Protein AF-A0AAW1HX03-F1 (afdb_monomer_lite)

Sequence (172 aa):
MQIDIELKKLAGKESDVVVKVPLAKSLASIVVEECKVQDKPQITRVDMKRMIEMRVKKRVKQHYVDGKFHDLFRKLVADPRTLMDAYNSLRVCSNVDVLLSENTEICFDSFSQEIVNGKFDIKANTFTVSTKGHDEKQLLVLPSFKLKIVQEAIRIVLEVVFRPLTRLKCRN

Secondary structure (DSSP, 8-state):
--------S-------------HHHHHHHHHHTT--S-------HHHHHHHHHHHHHHHHHHTEETTEE--IIIIIIT-HHHHHHHHHHHHHH-SS-HHHH------HHHHHHHHHTT---TTTTEEEEE---SSS-PEEEEE-HHHHHHHHHHHHHHHHHH---S------

Organism: Saponaria officinalis (NCBI:txid3572)

Foldseek 3Di:
DDDDDPDPPPPPPPPPPPVPQPVVNVVVVVVVVPPPDDPDPDQALVNLLVVLLVVLLVQQVVQCDPNDGPPCVLRQLLPLVLLVSLVVNCCSPDPDNVCVVDVDDDPSVVLSVCRNVVVDDQVVQWDWDWDDDPDDTDIDIGGHPSVSSSVSSCVSNVCCVVVVPPPDPPPD

Radius of gyration: 29.8 Å; chains: 1; bounding box: 48×78×93 Å

Structure (mmCIF, N/CA/C/O backbone):
data_AF-A0AAW1HX03-F1
#
_entry.id   AF-A0AAW1HX03-F1
#
loop_
_atom_site.group_PDB
_atom_site.id
_atom_site.type_symbol
_atom_site.label_atom_id
_atom_site.label_alt_id
_atom_site.label_comp_id
_atom_site.label_asym_id
_atom_site.label_entity_id
_atom_site.label_seq_id
_atom_site.pdbx_PDB_ins_code
_atom_site.Cartn_x
_atom_site.Cartn_y
_atom_site.Cartn_z
_atom_site.occupancy
_atom_site.B_iso_or_equiv
_atom_site.auth_seq_id
_atom_site.auth_comp_id
_atom_site.auth_asym_id
_atom_site.auth_atom_id
_atom_site.pdbx_PDB_model_num
ATOM 1 N N . MET A 1 1 ? 18.735 62.260 -69.730 1.00 40.69 1 MET A N 1
ATOM 2 C CA . MET A 1 1 ? 19.315 60.983 -69.275 1.00 40.69 1 MET A CA 1
ATOM 3 C C . MET A 1 1 ? 19.462 61.087 -67.772 1.00 40.69 1 MET A C 1
ATOM 5 O O . MET A 1 1 ? 20.193 61.951 -67.317 1.00 40.69 1 MET A O 1
ATOM 9 N N . GLN A 1 2 ? 18.500 60.527 -67.039 1.00 38.53 2 GLN A N 1
ATOM 10 C CA . GLN A 1 2 ? 18.633 59.192 -66.426 1.00 38.53 2 GLN A CA 1
ATOM 11 C C . GLN A 1 2 ? 19.683 59.263 -65.311 1.00 38.53 2 GLN A C 1
ATOM 13 O O . GLN A 1 2 ? 20.859 59.430 -65.595 1.00 38.53 2 GLN A O 1
ATOM 18 N N . ILE A 1 3 ? 19.245 59.479 -64.067 1.00 47.38 3 ILE A N 1
ATOM 19 C CA . ILE A 1 3 ? 18.920 58.406 -63.105 1.00 47.38 3 ILE A CA 1
ATOM 20 C C . ILE A 1 3 ? 20.149 57.532 -62.909 1.00 47.38 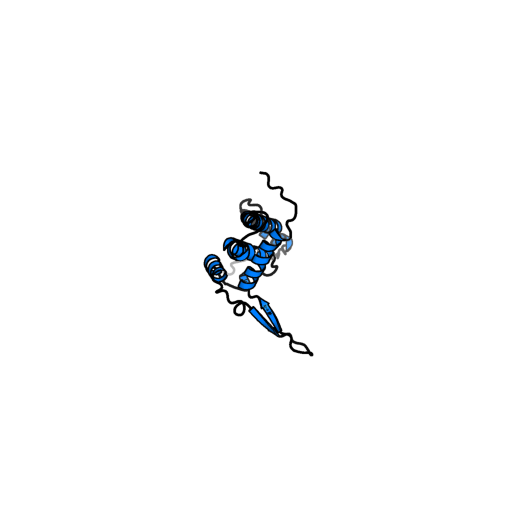3 ILE A C 1
ATOM 22 O O . ILE A 1 3 ? 20.388 56.651 -63.715 1.00 47.38 3 ILE A O 1
ATOM 26 N N . ASP A 1 4 ? 20.884 57.863 -61.854 1.00 45.25 4 ASP A N 1
ATOM 27 C CA . ASP A 1 4 ? 21.880 57.078 -61.126 1.00 45.25 4 ASP A CA 1
ATOM 28 C C . ASP A 1 4 ? 22.342 58.062 -60.031 1.00 45.25 4 ASP A C 1
ATOM 30 O O . ASP A 1 4 ? 22.959 59.079 -60.315 1.00 45.25 4 ASP A O 1
ATOM 34 N 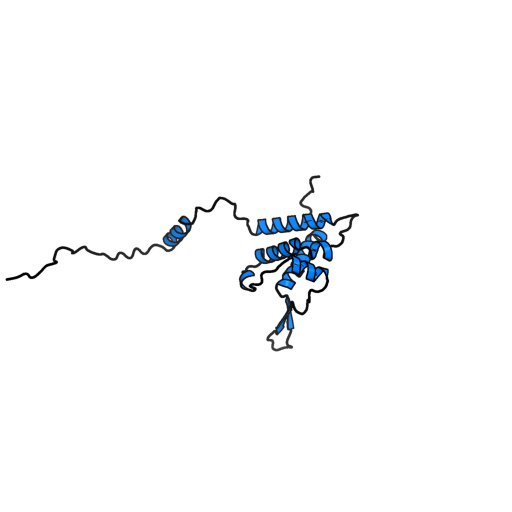N . ILE A 1 5 ? 21.964 57.988 -58.763 1.00 45.38 5 ILE A N 1
ATOM 35 C CA . ILE A 1 5 ? 21.920 56.837 -57.881 1.00 45.38 5 ILE A CA 1
ATOM 36 C C . ILE A 1 5 ? 20.976 57.217 -56.740 1.00 45.38 5 ILE A C 1
ATOM 38 O O . ILE A 1 5 ? 21.210 58.145 -55.959 1.00 45.38 5 ILE A O 1
ATOM 42 N N . GLU A 1 6 ? 19.875 56.489 -56.696 1.00 47.44 6 GLU A N 1
ATOM 43 C CA . GLU A 1 6 ? 19.062 56.283 -55.515 1.00 47.44 6 GLU A CA 1
ATOM 44 C C . GLU A 1 6 ? 19.948 55.749 -54.365 1.00 47.44 6 GLU A C 1
ATOM 46 O O . GLU A 1 6 ? 20.901 55.011 -54.597 1.00 47.44 6 GLU A O 1
ATOM 51 N N . LEU A 1 7 ? 19.595 56.085 -53.118 1.00 43.16 7 LEU A N 1
ATOM 52 C CA . LEU A 1 7 ? 20.078 55.451 -51.873 1.00 43.16 7 LEU A CA 1
ATOM 53 C C . LEU A 1 7 ? 21.404 55.949 -51.254 1.00 43.16 7 LEU A C 1
ATOM 55 O O . LEU A 1 7 ? 22.278 55.170 -50.885 1.00 43.16 7 LEU A O 1
ATOM 59 N N . LYS A 1 8 ? 21.503 57.255 -50.962 1.00 46.22 8 LYS A N 1
ATOM 60 C CA . LYS A 1 8 ? 22.470 57.795 -49.972 1.00 46.22 8 LYS A CA 1
ATOM 61 C C . LYS A 1 8 ? 21.833 58.544 -48.793 1.00 46.22 8 LYS A C 1
ATOM 63 O O . LYS A 1 8 ? 22.363 59.548 -48.326 1.00 46.22 8 LYS A O 1
ATOM 68 N N . LYS A 1 9 ? 20.707 58.052 -48.262 1.00 43.62 9 LYS A N 1
ATOM 69 C CA . LYS A 1 9 ? 20.100 58.612 -47.036 1.00 43.62 9 LYS A CA 1
ATOM 70 C C . LYS A 1 9 ? 19.475 57.582 -46.085 1.00 43.62 9 LYS A C 1
ATOM 72 O O . LYS A 1 9 ? 18.445 57.849 -45.493 1.00 43.62 9 LYS A O 1
ATOM 77 N N . LEU A 1 10 ? 20.124 56.439 -45.875 1.00 45.69 10 LEU A N 1
ATOM 78 C CA . LEU A 1 10 ? 19.871 55.577 -44.709 1.00 45.69 10 LEU A CA 1
ATOM 79 C C . LEU A 1 10 ? 21.193 54.964 -44.223 1.00 45.69 10 LEU A C 1
ATOM 81 O O . LEU A 1 10 ? 21.383 53.758 -44.228 1.00 45.69 10 LEU A O 1
ATOM 85 N N . ALA A 1 11 ? 22.135 55.810 -43.804 1.00 39.00 11 ALA A N 1
ATOM 86 C CA . ALA A 1 11 ? 23.240 55.370 -42.953 1.00 39.00 11 ALA A CA 1
ATOM 87 C C . ALA A 1 11 ? 22.787 55.475 -41.487 1.00 39.00 11 ALA A C 1
ATOM 89 O O . ALA A 1 11 ? 23.263 56.314 -40.723 1.00 39.00 11 ALA A O 1
ATOM 90 N N . GLY A 1 12 ? 21.792 54.659 -41.130 1.00 37.38 12 GLY A N 1
ATOM 91 C CA . GLY A 1 12 ? 21.491 54.335 -39.742 1.00 37.38 12 GLY A CA 1
ATOM 92 C C . GLY A 1 12 ? 22.591 53.408 -39.247 1.00 37.38 12 GLY A C 1
ATOM 93 O O . GLY A 1 12 ? 22.775 52.314 -39.766 1.00 37.38 12 GLY A O 1
ATOM 94 N N . LYS A 1 13 ? 23.388 53.902 -38.307 1.00 38.47 13 LYS A N 1
ATOM 95 C CA . LYS A 1 13 ? 24.533 53.213 -37.719 1.00 38.47 13 LYS A CA 1
ATOM 96 C C . LYS A 1 13 ? 24.010 52.086 -36.821 1.00 38.47 13 LYS A C 1
ATOM 98 O O . LYS A 1 13 ? 23.763 52.308 -35.641 1.00 38.47 13 LYS A O 1
ATOM 103 N N . GLU A 1 14 ? 23.794 50.906 -37.392 1.00 40.00 14 GLU A N 1
ATOM 104 C CA . GLU A 1 14 ? 23.483 49.682 -36.649 1.00 40.00 14 GLU A CA 1
ATOM 105 C C . GLU A 1 14 ? 24.753 49.229 -35.916 1.00 40.00 14 GLU A C 1
ATOM 107 O O . GLU A 1 14 ? 25.607 48.515 -36.437 1.00 40.00 14 GLU A O 1
ATOM 112 N N . SER A 1 15 ? 24.939 49.741 -34.701 1.00 41.94 15 SER A N 1
ATOM 113 C CA . SER A 1 15 ? 25.830 49.110 -33.737 1.00 41.94 15 SER A CA 1
ATOM 114 C C . SER A 1 15 ? 25.101 47.891 -33.188 1.00 41.94 15 SER A C 1
ATOM 116 O O . SER A 1 15 ? 24.192 48.043 -32.369 1.00 41.94 15 SER A O 1
ATOM 118 N N . ASP A 1 16 ? 25.500 46.708 -33.648 1.00 44.94 16 ASP A N 1
ATOM 119 C CA . ASP A 1 16 ? 25.163 45.418 -33.050 1.00 44.94 16 ASP A CA 1
ATOM 120 C C . ASP A 1 16 ? 25.747 45.364 -31.629 1.00 44.94 16 ASP A C 1
ATOM 122 O O . ASP A 1 16 ? 26.849 44.878 -31.367 1.00 44.94 16 ASP A O 1
ATOM 126 N N . VAL A 1 17 ? 25.036 45.989 -30.691 1.00 46.44 17 VAL A N 1
ATOM 127 C CA . VAL A 1 17 ? 25.270 45.791 -29.271 1.00 46.44 17 VAL A CA 1
ATOM 128 C C . VAL A 1 17 ? 24.583 44.478 -28.948 1.00 46.44 17 VAL A C 1
ATOM 130 O O . VAL A 1 17 ? 23.412 44.455 -28.572 1.00 46.44 17 VAL A O 1
ATOM 133 N N . VAL A 1 18 ? 25.321 43.376 -29.079 1.00 53.56 18 VAL A N 1
ATOM 134 C CA . VAL A 1 18 ? 24.975 42.122 -28.412 1.00 53.56 18 VAL A CA 1
ATOM 135 C C . VAL A 1 18 ? 24.979 42.429 -26.918 1.00 53.56 18 VAL A C 1
ATOM 137 O O . VAL A 1 18 ? 26.005 42.354 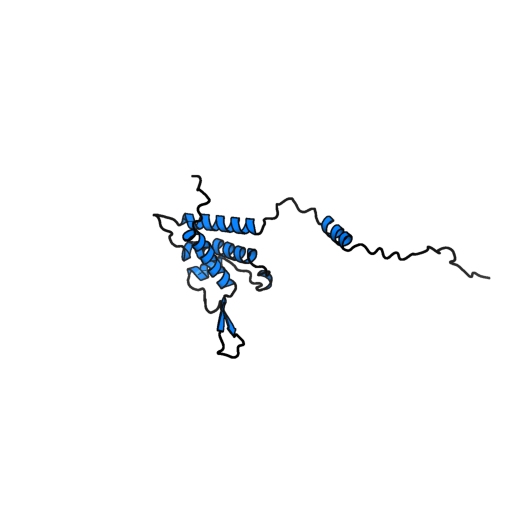-26.236 1.00 53.56 18 VAL A O 1
ATOM 140 N N . VAL A 1 19 ? 23.826 42.863 -26.406 1.00 58.94 19 VAL A N 1
ATOM 141 C CA . VAL A 1 19 ? 23.600 43.059 -24.981 1.00 58.94 19 VAL A CA 1
ATOM 142 C C . VAL A 1 19 ? 23.709 41.672 -24.379 1.00 58.94 19 VAL A C 1
ATOM 144 O O . VAL A 1 19 ? 22.777 40.872 -24.423 1.00 58.94 19 VAL A O 1
ATOM 147 N N . LYS A 1 20 ? 24.896 41.360 -23.861 1.00 60.56 20 LYS A N 1
ATOM 148 C CA . LYS A 1 20 ? 25.171 40.118 -23.153 1.00 60.56 20 LYS A CA 1
ATOM 149 C C . LYS A 1 20 ? 24.391 40.185 -21.849 1.00 60.56 20 LYS A C 1
ATOM 151 O O . LYS A 1 20 ? 24.881 40.681 -20.835 1.00 60.56 20 LYS A O 1
ATOM 156 N N . VAL A 1 21 ? 23.126 39.783 -21.908 1.00 69.31 21 VAL A N 1
ATOM 157 C CA . VAL A 1 21 ? 22.254 39.781 -20.742 1.00 69.31 21 VAL A CA 1
ATOM 158 C C . VAL A 1 21 ? 22.899 38.825 -19.739 1.00 69.31 21 VAL A C 1
ATOM 160 O O . VAL A 1 21 ? 23.162 37.672 -20.092 1.00 69.31 21 VAL A O 1
ATOM 163 N N . PRO A 1 22 ? 23.221 39.273 -18.513 1.00 75.06 22 PRO A N 1
ATOM 164 C CA . PRO A 1 22 ? 23.755 38.378 -17.504 1.00 75.06 22 PRO A CA 1
ATOM 165 C C . PRO A 1 22 ? 22.790 37.210 -17.343 1.00 75.06 22 PRO A C 1
ATOM 167 O O . PRO A 1 22 ? 21.582 37.432 -17.243 1.00 75.06 22 PRO A O 1
ATOM 170 N N . LEU A 1 23 ? 23.307 35.983 -17.294 1.00 69.88 23 LEU A N 1
ATOM 171 C CA . LEU A 1 23 ? 22.487 34.779 -17.137 1.00 69.88 23 LEU A CA 1
ATOM 172 C C . LEU A 1 23 ? 21.506 34.925 -15.963 1.00 69.88 23 LEU A C 1
ATOM 174 O O . LEU A 1 23 ? 20.342 34.572 -16.084 1.00 69.88 23 LEU A O 1
ATOM 178 N N . ALA A 1 24 ? 21.940 35.566 -14.875 1.00 75.75 24 ALA A N 1
ATOM 179 C CA . ALA A 1 24 ? 21.098 35.896 -13.728 1.00 75.75 24 ALA A CA 1
ATOM 180 C C . ALA A 1 24 ? 19.873 36.765 -14.078 1.00 75.75 24 ALA A C 1
ATOM 182 O O . ALA A 1 24 ? 18.799 36.536 -13.539 1.00 75.75 24 ALA A O 1
ATOM 183 N N . LYS A 1 25 ? 20.002 37.733 -14.994 1.00 73.31 25 LYS A N 1
ATOM 184 C CA . LYS A 1 25 ? 18.878 38.553 -15.476 1.00 73.31 25 LYS A CA 1
ATOM 185 C C . LYS A 1 25 ? 17.942 37.760 -16.387 1.00 73.31 25 LYS A C 1
ATOM 187 O O . LYS A 1 25 ? 16.734 37.918 -16.274 1.00 73.31 25 LYS A O 1
ATOM 192 N N . SER A 1 26 ? 18.484 36.903 -17.254 1.00 76.19 26 SER A N 1
ATOM 193 C CA . SER A 1 26 ? 17.667 36.037 -18.114 1.00 76.19 26 SER A CA 1
ATOM 194 C C . SER A 1 26 ? 16.887 35.006 -17.286 1.00 76.19 26 SER A C 1
ATOM 196 O O . SER A 1 26 ? 15.688 34.850 -17.488 1.00 76.19 26 SER A O 1
ATOM 198 N N . LEU A 1 27 ? 17.521 34.406 -16.271 1.00 72.44 27 LEU A N 1
ATOM 199 C CA . LEU A 1 27 ? 16.863 33.512 -15.315 1.00 72.44 27 LEU A CA 1
ATOM 200 C C . LEU A 1 27 ? 15.843 34.251 -14.437 1.00 72.44 27 LEU A C 1
ATOM 202 O O . LEU A 1 27 ? 14.750 33.740 -14.223 1.00 72.44 27 LEU A O 1
ATOM 206 N N . ALA A 1 28 ? 16.152 35.465 -13.969 1.00 71.06 28 ALA A N 1
ATOM 207 C CA . ALA A 1 28 ? 15.203 36.268 -13.199 1.00 71.06 28 ALA A CA 1
ATOM 208 C C . ALA A 1 28 ? 13.959 36.646 -14.018 1.00 71.06 28 ALA A C 1
ATOM 210 O O . ALA A 1 28 ? 12.861 36.647 -13.476 1.00 71.06 28 ALA A O 1
ATOM 211 N N . SER A 1 29 ? 14.110 36.917 -15.319 1.00 61.81 29 SER A N 1
ATOM 212 C CA . SER A 1 29 ? 12.974 37.222 -16.196 1.00 61.81 29 SER A CA 1
ATOM 213 C C . SER A 1 29 ? 12.058 36.010 -16.399 1.00 61.81 29 SER A C 1
ATOM 215 O O . SER A 1 29 ? 10.844 36.172 -16.409 1.00 61.81 29 SER A O 1
ATOM 217 N N . ILE A 1 30 ? 12.622 34.797 -16.472 1.00 57.09 30 ILE A N 1
ATOM 218 C CA . ILE A 1 30 ? 11.855 33.542 -16.577 1.00 57.09 30 ILE A CA 1
ATOM 219 C C . ILE A 1 30 ? 11.072 33.259 -15.281 1.00 57.09 30 ILE A C 1
ATOM 221 O O . ILE A 1 30 ? 9.934 32.810 -15.334 1.00 57.09 30 ILE A O 1
ATOM 225 N N . VAL A 1 31 ? 11.640 33.572 -14.110 1.00 56.06 31 VAL A N 1
ATOM 226 C CA . VAL A 1 31 ? 10.975 33.363 -12.806 1.00 56.06 31 VAL A CA 1
ATOM 227 C C . VAL A 1 31 ? 9.800 34.327 -12.584 1.00 56.06 31 VAL A C 1
ATOM 229 O O . VAL A 1 31 ? 8.861 33.998 -11.862 1.00 56.06 31 VAL A O 1
ATOM 232 N N . VAL A 1 32 ? 9.832 35.518 -13.188 1.00 51.34 32 VAL A N 1
ATOM 233 C CA . VAL A 1 32 ? 8.809 36.557 -12.970 1.00 51.34 32 VAL A CA 1
ATOM 234 C C . VAL A 1 32 ? 7.557 36.338 -13.832 1.00 51.34 32 VAL A C 1
ATOM 236 O O . VAL A 1 32 ? 6.469 36.741 -13.417 1.00 51.34 32 VAL A O 1
ATOM 239 N N . GLU A 1 33 ? 7.659 35.656 -14.977 1.00 49.59 33 GLU A N 1
ATOM 240 C CA . GLU A 1 33 ? 6.519 35.449 -15.888 1.00 49.59 33 GLU A CA 1
ATOM 241 C C . GLU A 1 33 ? 5.592 34.268 -15.519 1.00 49.59 33 GLU A C 1
ATOM 243 O O . GLU A 1 33 ? 4.497 34.171 -16.069 1.00 49.59 33 GLU A O 1
ATOM 248 N N . GLU A 1 34 ? 5.929 33.431 -14.527 1.00 49.38 34 GLU A N 1
ATOM 249 C CA . GLU A 1 34 ? 5.081 32.294 -14.101 1.00 49.38 34 GLU A CA 1
ATOM 250 C C . GLU A 1 34 ? 4.205 32.544 -12.850 1.00 49.38 34 GLU A C 1
ATOM 252 O O . GLU A 1 34 ? 3.497 31.647 -12.389 1.00 49.38 34 GLU A O 1
ATOM 257 N N . CYS A 1 35 ? 4.156 33.758 -12.293 1.00 40.31 35 CYS A N 1
ATOM 258 C CA . CYS A 1 35 ? 3.393 34.021 -11.061 1.00 40.31 35 CYS A CA 1
ATOM 259 C C . CYS A 1 35 ? 1.976 34.570 -11.308 1.00 40.31 35 CYS A C 1
ATOM 261 O O . CYS A 1 35 ? 1.631 35.686 -10.923 1.00 40.31 35 CYS A O 1
ATOM 263 N N . LYS A 1 36 ? 1.110 33.730 -11.883 1.00 49.34 36 LYS A N 1
ATOM 264 C CA . LYS A 1 36 ? -0.338 33.739 -11.588 1.00 49.34 36 LYS A CA 1
ATOM 265 C C . LYS A 1 36 ? -0.825 32.317 -11.320 1.00 49.34 36 LYS A C 1
ATOM 267 O O . LYS A 1 36 ? -1.747 31.822 -11.961 1.00 49.34 36 LYS A O 1
ATOM 272 N N . VAL A 1 37 ? -0.202 31.657 -10.351 1.00 46.44 37 VAL A N 1
ATOM 273 C CA . VAL A 1 37 ? -0.715 30.408 -9.787 1.00 46.44 37 VAL A CA 1
ATOM 274 C C . VAL A 1 37 ? -1.188 30.718 -8.376 1.00 46.44 37 VAL A C 1
ATOM 276 O O . VAL A 1 37 ? -0.437 31.242 -7.564 1.00 46.44 37 VAL A O 1
ATOM 279 N N . GLN A 1 38 ? -2.473 30.463 -8.139 1.00 48.00 38 GLN A N 1
ATOM 280 C CA . GLN A 1 38 ? -3.173 30.689 -6.879 1.00 48.00 38 GLN A CA 1
ATOM 281 C C . GLN A 1 38 ? -2.350 30.221 -5.670 1.00 48.00 38 GLN A C 1
ATOM 283 O O . GLN A 1 38 ? -1.761 29.139 -5.712 1.00 48.00 38 GLN A O 1
ATOM 288 N N . ASP A 1 39 ? -2.384 31.012 -4.593 1.00 44.06 39 ASP A N 1
ATOM 289 C CA . ASP A 1 39 ? -1.767 30.774 -3.282 1.00 44.06 39 ASP A CA 1
ATOM 290 C C . ASP A 1 39 ? -2.282 29.493 -2.601 1.00 44.06 39 ASP A C 1
ATOM 292 O O . ASP A 1 39 ? -2.971 29.519 -1.578 1.00 44.06 39 ASP A O 1
ATOM 296 N N . LYS A 1 40 ? -1.955 28.325 -3.151 1.00 54.94 40 LYS A N 1
ATOM 297 C CA . LYS A 1 40 ? -2.010 27.074 -2.406 1.00 54.94 40 LYS A CA 1
ATOM 298 C C . LYS A 1 40 ? -0.601 26.832 -1.876 1.00 54.94 40 LYS A C 1
ATOM 300 O O . LYS A 1 40 ? 0.305 26.657 -2.692 1.00 54.94 40 LYS A O 1
ATOM 305 N N . PRO A 1 41 ? -0.379 26.820 -0.548 1.00 53.00 41 PRO A N 1
ATOM 306 C CA . PRO A 1 41 ? 0.941 26.530 -0.010 1.00 53.00 41 PRO A CA 1
ATOM 307 C C . PRO A 1 41 ? 1.418 25.194 -0.584 1.00 53.00 41 PRO A C 1
ATOM 309 O O . PRO A 1 41 ? 0.716 24.181 -0.491 1.00 53.00 41 PRO A O 1
ATOM 312 N N . GLN A 1 42 ? 2.579 25.212 -1.241 1.00 63.12 42 GLN A N 1
ATOM 313 C CA . GLN A 1 42 ? 3.183 24.013 -1.807 1.00 63.12 42 GLN A CA 1
ATOM 314 C C . GLN A 1 42 ? 3.440 23.033 -0.658 1.00 63.12 42 GLN A C 1
ATOM 316 O O . GLN A 1 42 ? 4.239 23.303 0.236 1.00 63.12 42 GLN A O 1
ATOM 321 N N . ILE A 1 43 ? 2.717 21.912 -0.650 1.00 74.50 43 ILE A N 1
ATOM 322 C CA . ILE A 1 43 ? 2.859 20.889 0.388 1.00 74.50 43 ILE A CA 1
ATOM 323 C C . ILE A 1 43 ? 4.285 20.343 0.297 1.00 74.50 43 ILE A C 1
ATOM 325 O O . ILE A 1 43 ? 4.677 19.784 -0.730 1.00 74.50 43 ILE A O 1
ATOM 329 N N . THR A 1 44 ? 5.072 20.493 1.362 1.00 84.88 44 THR A N 1
ATOM 330 C CA . THR A 1 44 ? 6.452 20.003 1.358 1.00 84.88 44 THR A CA 1
ATOM 331 C C . THR A 1 44 ? 6.482 18.471 1.391 1.00 84.88 44 THR A C 1
ATOM 333 O O . THR A 1 44 ? 5.527 17.809 1.808 1.00 84.88 44 THR A O 1
ATOM 336 N N . ARG A 1 45 ? 7.616 17.863 1.011 1.00 85.62 45 ARG A N 1
ATOM 337 C CA . ARG A 1 45 ? 7.830 16.410 1.182 1.00 85.62 45 ARG A CA 1
ATOM 338 C C . ARG A 1 45 ? 7.582 15.958 2.627 1.00 85.62 45 ARG A C 1
ATOM 340 O O . ARG A 1 45 ? 7.075 14.861 2.849 1.00 85.62 45 ARG A O 1
ATOM 347 N N . VAL A 1 46 ? 7.935 16.795 3.603 1.00 87.50 46 VAL A N 1
ATOM 348 C CA . VAL A 1 46 ? 7.738 16.516 5.031 1.00 87.50 46 VAL A CA 1
ATOM 349 C C . VAL A 1 46 ? 6.249 16.514 5.379 1.00 87.50 46 VAL A C 1
ATOM 351 O O . VAL A 1 46 ? 5.779 15.583 6.033 1.00 87.50 46 VAL A O 1
ATOM 354 N N . ASP A 1 47 ? 5.494 17.493 4.881 1.00 88.88 47 ASP A N 1
ATOM 355 C CA . ASP A 1 47 ? 4.049 17.579 5.111 1.00 88.88 47 ASP A CA 1
ATOM 356 C C . ASP A 1 47 ? 3.304 16.397 4.484 1.00 88.88 47 ASP A C 1
ATOM 358 O O . ASP A 1 47 ? 2.426 15.811 5.120 1.00 88.88 47 ASP A O 1
ATOM 362 N N . MET A 1 48 ? 3.701 15.978 3.276 1.00 87.69 48 MET A N 1
ATOM 363 C CA . MET A 1 48 ? 3.145 14.782 2.635 1.00 87.69 48 MET A CA 1
ATOM 364 C C . MET A 1 48 ? 3.408 13.519 3.456 1.00 87.69 48 MET A C 1
ATOM 366 O O . MET A 1 48 ? 2.476 12.749 3.697 1.00 87.69 48 MET A O 1
ATOM 370 N N . LYS A 1 49 ? 4.647 13.315 3.931 1.00 88.94 49 LYS A N 1
ATOM 371 C CA . LYS A 1 49 ? 4.990 12.165 4.787 1.00 88.94 49 LYS A CA 1
ATOM 372 C C . LYS A 1 49 ? 4.144 12.150 6.054 1.00 88.94 49 LYS A C 1
ATOM 374 O O . LYS A 1 49 ? 3.546 11.127 6.379 1.00 88.94 49 LYS A O 1
ATOM 379 N N . ARG A 1 50 ? 4.025 13.299 6.721 1.00 90.50 50 ARG A N 1
ATOM 380 C CA . ARG A 1 50 ? 3.214 13.437 7.935 1.00 90.50 50 ARG A CA 1
ATOM 381 C C . ARG A 1 50 ? 1.733 13.162 7.669 1.00 90.50 50 ARG A C 1
ATOM 383 O O . ARG A 1 50 ? 1.073 12.510 8.474 1.00 90.50 50 ARG A O 1
ATOM 390 N N . MET A 1 51 ? 1.198 13.636 6.546 1.00 91.75 51 MET A N 1
ATOM 391 C CA . MET A 1 51 ? -0.187 13.375 6.153 1.00 91.75 51 MET A CA 1
ATOM 392 C C . MET A 1 51 ? -0.436 11.879 5.915 1.00 91.75 51 MET A C 1
ATOM 394 O O . MET A 1 51 ? -1.424 11.344 6.422 1.00 91.75 51 MET A O 1
ATOM 398 N N . ILE A 1 52 ? 0.459 11.200 5.190 1.00 92.12 52 ILE A N 1
ATOM 399 C CA . ILE A 1 52 ? 0.387 9.749 4.959 1.00 92.12 52 ILE A CA 1
ATOM 400 C C . ILE A 1 52 ? 0.422 8.999 6.295 1.00 92.12 52 ILE A C 1
ATOM 402 O O . ILE A 1 52 ? -0.467 8.188 6.562 1.00 92.12 52 ILE A O 1
ATOM 406 N N . GLU A 1 53 ? 1.377 9.331 7.167 1.00 91.69 53 GLU A N 1
ATOM 407 C CA . GLU A 1 53 ? 1.506 8.727 8.497 1.00 91.69 53 GLU A CA 1
ATOM 408 C C . GLU A 1 53 ? 0.210 8.873 9.309 1.00 91.69 53 GLU A C 1
ATOM 410 O O . GLU A 1 53 ? -0.299 7.894 9.856 1.00 91.69 53 GLU A O 1
ATOM 415 N N . MET A 1 54 ? -0.389 10.070 9.340 1.00 92.44 54 MET A N 1
ATOM 416 C CA . MET A 1 54 ? -1.651 10.302 10.051 1.00 92.44 54 MET A CA 1
ATOM 417 C C . MET A 1 54 ? -2.810 9.468 9.491 1.00 92.44 54 MET A C 1
ATOM 419 O O . MET A 1 54 ? -3.595 8.918 10.273 1.00 92.44 54 MET A O 1
ATOM 423 N N . ARG A 1 55 ? -2.931 9.350 8.160 1.00 94.75 55 ARG A N 1
ATOM 424 C CA . ARG A 1 55 ? -3.988 8.550 7.515 1.00 94.75 55 ARG A CA 1
ATOM 425 C C . ARG A 1 55 ? -3.853 7.068 7.852 1.00 94.75 55 ARG A C 1
ATOM 427 O O . ARG A 1 55 ? -4.838 6.453 8.267 1.00 94.75 55 ARG A O 1
ATOM 434 N N . VAL A 1 56 ? -2.643 6.524 7.739 1.00 94.50 56 VAL A N 1
ATOM 435 C CA . VAL A 1 56 ? -2.349 5.125 8.083 1.00 94.50 56 VAL A CA 1
ATOM 436 C C . VAL A 1 56 ? -2.604 4.890 9.569 1.00 94.50 56 VAL A C 1
ATOM 438 O O . VAL A 1 56 ? -3.348 3.980 9.925 1.00 94.50 56 VAL A O 1
ATOM 441 N N . LYS A 1 57 ? -2.098 5.766 10.444 1.00 93.00 57 LYS A N 1
ATOM 442 C CA . LYS A 1 57 ? -2.289 5.670 11.897 1.00 93.00 57 LYS A CA 1
ATOM 443 C C . LYS A 1 57 ? -3.759 5.663 12.298 1.00 93.00 57 LYS A C 1
ATOM 445 O O . LYS A 1 57 ? -4.147 4.873 13.157 1.00 93.00 57 LYS A O 1
ATOM 450 N N . LYS A 1 58 ? -4.582 6.513 11.676 1.00 93.81 58 LYS A N 1
ATOM 451 C CA . LYS A 1 58 ? -6.032 6.534 11.909 1.00 93.81 58 LYS A CA 1
ATOM 452 C C . LYS A 1 58 ? -6.663 5.184 11.564 1.00 93.81 58 LYS A C 1
ATOM 454 O O . LYS A 1 58 ? -7.388 4.650 12.397 1.00 93.81 58 LYS A O 1
ATOM 459 N N . ARG A 1 59 ? -6.363 4.625 10.386 1.00 94.81 59 ARG A N 1
ATOM 460 C CA . ARG A 1 59 ? -6.902 3.323 9.960 1.00 94.81 59 ARG A CA 1
ATOM 461 C C . ARG A 1 59 ? -6.420 2.189 10.863 1.00 94.81 59 ARG A C 1
ATOM 463 O O . ARG A 1 59 ? -7.234 1.419 11.347 1.00 94.81 59 ARG A O 1
ATOM 470 N N . VAL A 1 60 ? -5.128 2.134 11.184 1.00 94.12 60 VAL A N 1
ATOM 471 C CA . VAL A 1 60 ? -4.563 1.092 12.060 1.00 94.12 60 VAL A CA 1
ATOM 472 C C . VAL A 1 60 ? -5.219 1.101 13.444 1.00 94.12 60 VAL A C 1
ATOM 474 O O . VAL A 1 60 ? -5.605 0.051 13.951 1.00 94.12 60 VAL A O 1
ATOM 477 N N . LYS A 1 61 ? -5.429 2.285 14.036 1.00 91.75 61 LYS A N 1
ATOM 478 C CA . LYS A 1 61 ? -6.102 2.415 15.338 1.00 91.75 61 LYS A CA 1
ATOM 479 C C . LYS A 1 61 ? -7.571 1.983 15.327 1.00 91.75 61 LYS A C 1
ATOM 481 O O . LYS A 1 61 ? -8.054 1.552 16.364 1.00 91.75 61 LYS A O 1
ATOM 486 N N . GLN A 1 62 ? -8.271 2.062 14.192 1.00 92.62 62 GLN A N 1
ATOM 487 C CA . GLN A 1 62 ? -9.651 1.561 14.079 1.00 92.62 62 GLN A CA 1
ATOM 488 C C . GLN A 1 62 ? -9.739 0.035 14.224 1.00 92.62 62 GLN A C 1
ATOM 490 O O . GLN A 1 62 ? -10.803 -0.482 14.546 1.00 92.62 62 GLN A O 1
ATOM 495 N N . HIS A 1 63 ? -8.628 -0.679 14.023 1.00 92.31 63 HIS A N 1
ATOM 496 C CA . HIS A 1 63 ? -8.536 -2.131 14.189 1.00 92.31 63 HIS A CA 1
ATOM 497 C C . HIS A 1 63 ? -7.898 -2.553 15.521 1.00 92.31 63 HIS A C 1
ATOM 499 O O . HIS A 1 63 ? -7.560 -3.725 15.691 1.00 92.31 63 HIS A O 1
ATOM 505 N N . TYR A 1 64 ? -7.724 -1.617 16.459 1.00 92.19 64 TYR A N 1
ATOM 506 C CA . TYR A 1 64 ? -7.256 -1.908 17.810 1.00 92.19 64 TYR A CA 1
ATOM 507 C C . TYR A 1 64 ? -8.450 -2.128 18.744 1.00 92.19 64 TYR A C 1
ATOM 509 O O . TYR A 1 64 ? -9.120 -1.171 19.132 1.00 92.19 64 TYR A O 1
ATOM 517 N N . VAL A 1 65 ? -8.720 -3.388 19.087 1.00 90.69 65 VAL A N 1
ATOM 518 C CA . VAL A 1 65 ? -9.860 -3.810 19.917 1.00 90.69 65 VAL A CA 1
ATOM 519 C C . VAL A 1 65 ? -9.359 -4.818 20.953 1.00 90.69 65 VAL A C 1
ATOM 521 O O . VAL A 1 65 ? -8.547 -5.687 20.631 1.00 90.69 65 VAL A O 1
ATOM 524 N N . ASP A 1 66 ? -9.792 -4.675 22.208 1.00 90.19 66 ASP A N 1
ATOM 525 C CA . ASP A 1 66 ? -9.416 -5.550 23.334 1.00 90.19 66 ASP A CA 1
ATOM 526 C C . ASP A 1 66 ? -7.901 -5.683 23.554 1.00 90.19 66 ASP A C 1
ATOM 528 O O . ASP A 1 66 ? -7.356 -6.755 23.817 1.00 90.19 66 ASP A O 1
ATOM 532 N N . GLY A 1 67 ? -7.188 -4.564 23.407 1.00 89.19 67 GLY A N 1
ATOM 533 C CA . GLY A 1 67 ? -5.743 -4.507 23.623 1.00 89.19 67 GLY A CA 1
ATOM 534 C C . GLY A 1 67 ? -4.905 -5.127 22.500 1.00 89.19 67 GLY A C 1
ATOM 535 O O . GLY A 1 67 ? -3.694 -5.280 22.664 1.00 89.19 67 GLY A O 1
ATOM 536 N N . LYS A 1 68 ? -5.516 -5.504 21.368 1.00 91.19 68 LYS A N 1
ATOM 537 C CA . LYS A 1 68 ? -4.831 -6.161 20.246 1.00 91.19 68 LYS A CA 1
ATOM 538 C C . LYS A 1 68 ? -5.224 -5.548 18.906 1.00 91.19 68 LYS A C 1
ATOM 540 O O . LYS A 1 68 ? -6.332 -5.050 18.726 1.00 91.19 68 LYS A O 1
ATOM 545 N N . PHE A 1 69 ? -4.296 -5.594 17.952 1.00 92.81 69 PHE A N 1
ATOM 546 C CA . PHE A 1 69 ? -4.577 -5.263 16.558 1.00 92.81 69 PHE A CA 1
ATOM 547 C C . PHE A 1 69 ? -5.057 -6.508 15.821 1.00 92.81 69 PHE A C 1
ATOM 549 O O . PHE A 1 69 ? -4.379 -7.536 15.843 1.00 92.81 69 PHE A O 1
ATOM 556 N N . HIS A 1 70 ? -6.192 -6.398 15.137 1.00 92.62 70 HIS A N 1
ATOM 557 C CA . HIS A 1 70 ? -6.789 -7.505 14.389 1.00 92.62 70 HIS A CA 1
ATOM 558 C C . HIS A 1 70 ? -6.678 -7.283 12.883 1.00 92.62 70 HIS A C 1
ATOM 560 O O . HIS A 1 70 ? -6.694 -6.148 12.408 1.00 92.62 70 HIS A O 1
ATOM 566 N N . ASP A 1 71 ? -6.584 -8.378 12.128 1.00 91.56 71 ASP A N 1
ATOM 567 C CA . ASP A 1 71 ? -6.650 -8.395 10.660 1.00 91.56 71 ASP A CA 1
ATOM 568 C C . ASP A 1 71 ? -5.698 -7.422 9.932 1.00 91.56 71 ASP A C 1
ATOM 570 O O . ASP A 1 71 ? -6.017 -6.934 8.846 1.00 91.56 71 ASP A O 1
ATOM 574 N N . LEU A 1 72 ? -4.511 -7.156 10.494 1.00 93.62 72 LEU A N 1
ATOM 575 C CA . LEU A 1 72 ? -3.552 -6.184 9.945 1.00 93.62 72 LEU A CA 1
ATOM 576 C C . LEU A 1 72 ? -3.276 -6.406 8.455 1.00 93.62 72 LEU A C 1
ATOM 578 O O . LEU A 1 72 ? -3.333 -5.476 7.658 1.00 93.62 72 LEU A O 1
ATOM 582 N N . PHE A 1 73 ? -2.997 -7.641 8.052 1.00 93.62 73 PHE A N 1
ATOM 583 C CA . PHE A 1 73 ? -2.637 -7.896 6.664 1.00 93.62 73 PHE A CA 1
ATOM 584 C C . PHE A 1 73 ? -3.845 -7.743 5.729 1.00 93.62 73 PHE A C 1
ATOM 586 O O . PHE A 1 73 ? -3.834 -6.928 4.808 1.00 93.62 73 PHE A O 1
ATOM 593 N N . ARG A 1 74 ? -4.924 -8.483 6.005 1.00 94.44 74 ARG A N 1
ATOM 594 C CA . ARG A 1 74 ? -6.096 -8.559 5.124 1.00 94.44 74 ARG A CA 1
ATOM 595 C C . ARG A 1 74 ? -6.900 -7.257 5.067 1.00 94.44 74 ARG A C 1
ATOM 597 O O . ARG A 1 74 ? -7.400 -6.925 4.000 1.00 94.44 74 ARG A O 1
ATOM 604 N N . LYS A 1 75 ? -7.053 -6.542 6.189 1.00 94.62 75 LYS A N 1
ATOM 605 C CA . LYS A 1 75 ? -7.886 -5.327 6.270 1.00 94.62 75 LYS A CA 1
ATOM 606 C C . LYS A 1 75 ? -7.100 -4.021 6.190 1.00 94.62 75 LYS A C 1
ATOM 608 O O . LYS A 1 75 ? -7.703 -3.009 5.854 1.00 94.62 75 LYS A O 1
ATOM 613 N N . LEU A 1 76 ? -5.801 -4.007 6.507 1.00 95.69 76 LEU A N 1
ATOM 614 C CA . LEU A 1 76 ? -5.005 -2.771 6.491 1.00 95.69 76 LEU A CA 1
ATOM 615 C C . LEU A 1 76 ? -3.941 -2.762 5.403 1.00 95.69 76 LEU A C 1
ATOM 617 O O . LEU A 1 76 ? -3.942 -1.828 4.609 1.00 95.69 76 LEU A O 1
ATOM 621 N N . VAL A 1 77 ? -3.059 -3.763 5.344 1.00 97.19 77 VAL A N 1
ATOM 622 C CA . VAL A 1 77 ? -1.985 -3.816 4.332 1.00 97.19 77 VAL A CA 1
ATOM 623 C C . VAL A 1 77 ? -2.574 -3.942 2.931 1.00 97.19 77 VAL A C 1
ATOM 625 O O . VAL A 1 77 ? -2.189 -3.192 2.040 1.00 97.19 77 VAL A O 1
ATOM 628 N N . ALA A 1 78 ? -3.537 -4.846 2.750 1.00 97.00 78 ALA A N 1
ATOM 629 C CA . ALA A 1 78 ? -4.180 -5.070 1.463 1.00 97.00 78 ALA A CA 1
ATOM 630 C C . ALA A 1 78 ? -5.309 -4.066 1.150 1.00 97.00 78 ALA A C 1
ATOM 632 O O . ALA A 1 78 ? -5.949 -4.201 0.115 1.00 97.00 78 ALA A O 1
ATOM 633 N N . ASP A 1 79 ? -5.584 -3.069 2.002 1.00 97.31 79 ASP A N 1
ATOM 634 C CA . ASP A 1 79 ? -6.578 -2.025 1.704 1.00 97.31 79 ASP A CA 1
ATOM 635 C C . ASP A 1 79 ? -6.089 -1.148 0.532 1.00 97.31 79 ASP A C 1
ATOM 637 O O . ASP A 1 79 ? -4.955 -0.656 0.582 1.00 97.31 79 ASP A O 1
ATOM 641 N N . PRO A 1 80 ? -6.923 -0.879 -0.493 1.00 97.50 80 PRO A N 1
ATOM 642 C CA . PRO A 1 80 ? -6.526 -0.070 -1.649 1.00 97.50 80 PRO A CA 1
ATOM 643 C C . PRO A 1 80 ? -5.968 1.307 -1.267 1.00 97.50 80 PRO A C 1
ATOM 645 O O . PRO A 1 80 ? -5.021 1.796 -1.886 1.00 97.50 80 PRO A O 1
ATOM 648 N N . ARG A 1 81 ? -6.500 1.936 -0.208 1.00 96.88 81 ARG A N 1
ATOM 649 C CA . ARG A 1 81 ? -6.043 3.261 0.244 1.00 96.88 81 ARG A CA 1
ATOM 650 C C . ARG A 1 81 ? -4.684 3.171 0.926 1.00 96.88 81 ARG A C 1
ATOM 652 O O . ARG A 1 81 ? -3.889 4.095 0.789 1.00 96.88 81 ARG A O 1
ATOM 659 N N . THR A 1 82 ? -4.398 2.082 1.639 1.00 97.38 82 THR A N 1
ATOM 660 C CA . THR A 1 82 ? -3.064 1.837 2.209 1.00 97.38 82 THR A CA 1
ATOM 661 C C . THR A 1 82 ? -2.036 1.544 1.122 1.00 97.38 82 THR A C 1
ATOM 663 O O . THR A 1 82 ? -0.939 2.093 1.189 1.00 97.38 82 THR A O 1
ATOM 666 N N . LEU A 1 83 ? -2.385 0.765 0.096 1.00 97.31 83 LEU A N 1
ATOM 667 C CA . LEU A 1 83 ? -1.502 0.532 -1.054 1.00 97.31 83 LEU A CA 1
ATOM 668 C C . LEU A 1 83 ? -1.204 1.839 -1.809 1.00 97.31 83 LEU A C 1
ATOM 670 O O . LEU A 1 83 ? -0.056 2.100 -2.165 1.00 97.31 83 LEU A O 1
ATOM 674 N N . MET A 1 84 ? -2.207 2.706 -1.976 1.00 95.62 84 MET A N 1
ATOM 675 C CA . MET A 1 84 ? -2.025 4.040 -2.557 1.00 95.62 84 MET A CA 1
ATOM 676 C C . MET A 1 84 ? -1.167 4.952 -1.664 1.00 95.62 84 MET A C 1
ATOM 678 O O . MET A 1 84 ? -0.310 5.690 -2.149 1.00 95.62 84 MET A O 1
ATOM 682 N N . ASP A 1 85 ? -1.356 4.907 -0.344 1.00 95.69 85 ASP A N 1
ATOM 683 C CA . ASP A 1 85 ? -0.514 5.631 0.615 1.00 95.69 85 ASP A CA 1
ATOM 684 C C . ASP A 1 85 ? 0.949 5.154 0.568 1.00 95.69 85 ASP A C 1
ATOM 686 O O . ASP A 1 85 ? 1.859 5.984 0.567 1.00 95.69 85 ASP A O 1
ATOM 690 N N . ALA A 1 86 ? 1.179 3.846 0.448 1.00 95.25 86 ALA A N 1
ATOM 691 C CA . ALA A 1 86 ? 2.502 3.252 0.275 1.00 95.25 86 ALA A CA 1
ATOM 692 C C . ALA A 1 86 ? 3.156 3.683 -1.046 1.00 95.25 86 ALA A C 1
ATOM 694 O O . ALA A 1 86 ? 4.296 4.147 -1.059 1.00 95.25 86 ALA A O 1
ATOM 695 N N . TYR A 1 87 ? 2.411 3.630 -2.149 1.00 93.31 87 TYR A N 1
ATOM 696 C CA . TYR A 1 87 ? 2.852 4.146 -3.444 1.00 93.31 87 TYR A CA 1
ATOM 697 C C . TYR A 1 87 ? 3.271 5.623 -3.364 1.00 93.31 87 TYR A C 1
ATOM 699 O O . TYR A 1 87 ? 4.363 5.995 -3.800 1.00 93.31 87 TYR A O 1
ATOM 707 N N . ASN A 1 88 ? 2.446 6.468 -2.741 1.00 91.50 88 ASN A N 1
ATOM 708 C CA . ASN A 1 88 ? 2.770 7.882 -2.560 1.00 91.50 88 ASN A CA 1
ATOM 709 C C . ASN A 1 88 ? 3.980 8.083 -1.634 1.00 91.50 88 ASN A C 1
ATOM 711 O O . ASN A 1 88 ? 4.811 8.948 -1.906 1.00 91.50 88 ASN A O 1
ATOM 715 N N . SER A 1 89 ? 4.129 7.272 -0.582 1.00 91.50 89 SER A N 1
ATOM 716 C CA . SER A 1 89 ? 5.302 7.294 0.304 1.00 91.50 89 SER A CA 1
ATOM 717 C C . SER A 1 89 ? 6.593 6.992 -0.462 1.00 91.50 89 SER A C 1
ATOM 719 O O . SER A 1 89 ? 7.563 7.750 -0.352 1.00 91.50 89 SER A O 1
ATOM 721 N N . LEU A 1 90 ? 6.586 5.953 -1.306 1.00 90.75 90 LEU A N 1
ATOM 722 C CA . LEU A 1 90 ? 7.715 5.605 -2.173 1.00 90.75 90 LEU A CA 1
ATOM 723 C C . LEU A 1 90 ? 8.076 6.759 -3.108 1.00 90.75 90 LEU A C 1
ATOM 725 O O . LEU A 1 90 ? 9.247 7.118 -3.212 1.00 90.75 90 LEU A O 1
ATOM 729 N N . ARG A 1 91 ? 7.077 7.390 -3.735 1.00 87.31 91 ARG A N 1
ATOM 730 C CA . ARG A 1 91 ? 7.296 8.539 -4.626 1.00 87.31 91 ARG A CA 1
ATOM 731 C C . ARG A 1 91 ? 7.884 9.744 -3.902 1.00 87.31 91 ARG A C 1
ATOM 733 O O . ARG A 1 91 ? 8.794 10.381 -4.418 1.00 87.31 91 ARG A O 1
ATOM 740 N N . VAL A 1 92 ? 7.404 10.043 -2.697 1.00 86.19 92 VAL A N 1
ATOM 741 C CA . VAL A 1 92 ? 7.911 11.170 -1.898 1.00 86.19 92 VAL A CA 1
ATOM 742 C C . VAL A 1 92 ? 9.338 10.912 -1.400 1.00 86.19 92 VAL A C 1
ATOM 744 O O . VAL A 1 92 ? 10.113 11.863 -1.262 1.00 86.19 92 VAL A O 1
ATOM 747 N N . CYS A 1 93 ? 9.689 9.651 -1.120 1.00 81.12 93 CYS A N 1
ATOM 748 C CA . CYS A 1 93 ? 11.015 9.254 -0.639 1.00 81.12 93 CYS A CA 1
ATOM 749 C C . CYS A 1 93 ? 12.040 9.018 -1.751 1.00 81.12 93 CYS A C 1
ATOM 751 O O . CYS A 1 93 ? 13.237 9.061 -1.472 1.00 81.12 93 CYS A O 1
ATOM 753 N N . SER A 1 94 ? 11.600 8.752 -2.978 1.00 76.75 94 SER A N 1
ATOM 754 C CA . SER A 1 94 ? 12.506 8.514 -4.092 1.00 76.75 94 SER A CA 1
ATOM 755 C C . SER A 1 94 ? 13.111 9.823 -4.600 1.00 76.75 94 SER A C 1
ATOM 757 O O . SER A 1 94 ? 12.418 10.819 -4.814 1.00 76.75 94 SE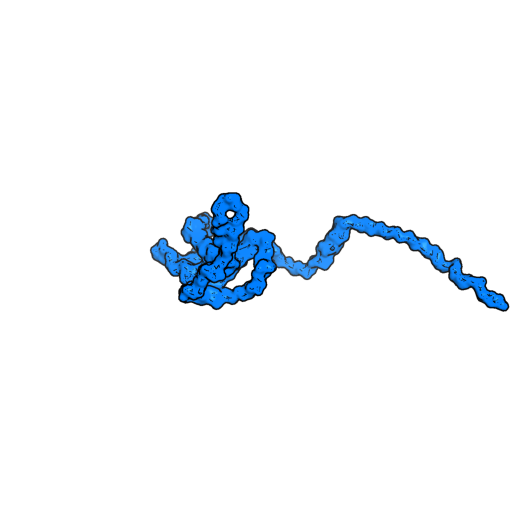R A O 1
ATOM 759 N N . ASN A 1 95 ? 14.425 9.799 -4.823 1.00 69.56 95 ASN A N 1
ATOM 760 C CA . ASN A 1 95 ? 15.140 10.854 -5.543 1.00 69.56 95 ASN A CA 1
ATOM 761 C C . ASN A 1 95 ? 15.059 10.667 -7.066 1.00 69.56 95 ASN A C 1
ATOM 763 O O . ASN A 1 95 ? 15.385 11.581 -7.814 1.00 69.56 95 ASN A O 1
ATOM 767 N N . VAL A 1 96 ? 14.639 9.481 -7.512 1.00 65.94 96 VAL A N 1
ATOM 768 C CA . VAL A 1 96 ? 14.410 9.135 -8.916 1.00 65.94 96 VAL A CA 1
ATOM 769 C C . VAL A 1 96 ? 12.915 9.229 -9.181 1.00 65.94 96 VAL A C 1
ATOM 771 O O . VAL A 1 96 ? 12.124 8.764 -8.355 1.00 65.94 96 VAL A O 1
ATOM 774 N N . ASP A 1 97 ? 12.516 9.815 -10.306 1.00 62.12 97 ASP A N 1
ATOM 775 C CA . ASP A 1 97 ? 11.105 9.871 -10.673 1.00 62.12 97 ASP A CA 1
ATOM 776 C C . ASP A 1 97 ? 10.616 8.455 -10.997 1.00 62.12 97 ASP A C 1
ATOM 778 O O . ASP A 1 97 ? 10.833 7.916 -12.080 1.00 62.12 97 ASP A O 1
ATOM 782 N N . VAL A 1 98 ? 10.016 7.808 -9.999 1.00 59.97 98 VAL A N 1
ATOM 783 C CA . VAL A 1 98 ? 9.567 6.411 -10.073 1.00 59.97 98 VAL A CA 1
ATOM 784 C C . VAL A 1 98 ? 8.543 6.223 -11.198 1.00 59.97 98 VAL A C 1
ATOM 786 O O . VAL A 1 98 ? 8.436 5.133 -11.749 1.00 59.97 98 VAL A O 1
ATOM 789 N N . LEU A 1 99 ? 7.857 7.306 -11.587 1.00 56.09 99 LEU A N 1
ATOM 790 C CA . LEU A 1 99 ? 6.941 7.340 -12.723 1.00 56.09 99 LEU A CA 1
ATOM 791 C C . LEU A 1 99 ? 7.634 7.117 -14.072 1.00 56.09 99 LEU A C 1
ATOM 793 O O . LEU A 1 99 ? 7.039 6.514 -14.955 1.00 56.09 99 LEU A O 1
ATOM 797 N N . LEU A 1 100 ? 8.880 7.576 -14.240 1.00 55.62 100 LEU A N 1
ATOM 798 C CA . LEU A 1 100 ? 9.621 7.405 -15.496 1.00 55.62 100 LEU A CA 1
ATOM 799 C C . LEU A 1 100 ? 10.112 5.964 -15.686 1.00 55.62 100 LEU A C 1
ATOM 801 O O . LEU A 1 100 ? 10.351 5.537 -16.811 1.00 55.62 100 LEU A O 1
ATOM 805 N N . SER A 1 101 ? 10.288 5.223 -14.589 1.00 56.38 101 SER A N 1
ATOM 806 C CA . SER A 1 101 ? 10.840 3.866 -14.614 1.00 56.38 101 SER A CA 1
ATOM 807 C C . SER A 1 101 ? 9.809 2.810 -15.006 1.00 56.38 101 SER A C 1
ATOM 809 O O . SER A 1 101 ? 10.189 1.784 -15.563 1.00 56.38 101 SER A O 1
ATOM 811 N N . GLU A 1 102 ? 8.531 3.016 -14.686 1.00 59.84 102 GLU A N 1
ATOM 812 C CA . GLU A 1 102 ? 7.471 2.036 -14.919 1.00 59.84 102 GLU A CA 1
ATOM 813 C C . GLU A 1 102 ? 6.161 2.772 -15.257 1.00 59.84 102 GLU A C 1
ATOM 815 O O . GLU A 1 102 ? 5.436 3.215 -14.368 1.00 59.84 102 GLU A O 1
ATOM 820 N N . ASN A 1 103 ? 5.847 2.898 -16.556 1.00 55.59 103 ASN A N 1
ATOM 821 C CA . ASN A 1 103 ? 4.583 3.435 -17.101 1.00 55.59 103 ASN A CA 1
ATOM 822 C C . ASN A 1 103 ? 3.376 2.511 -16.811 1.00 55.59 103 ASN A C 1
ATOM 824 O O . ASN A 1 103 ? 2.562 2.215 -17.685 1.00 55.59 103 ASN A O 1
ATOM 828 N N . THR A 1 104 ? 3.266 1.990 -15.594 1.00 64.25 104 THR A N 1
ATOM 829 C CA . THR A 1 104 ? 2.165 1.124 -15.173 1.00 64.25 104 THR A CA 1
ATOM 830 C C . THR A 1 104 ? 1.174 1.922 -14.351 1.00 64.25 104 THR A C 1
ATOM 832 O O . THR A 1 104 ? 1.422 2.251 -13.192 1.00 64.25 104 THR A O 1
ATOM 835 N N . GLU A 1 105 ? 0.021 2.203 -14.946 1.00 81.06 105 GLU A N 1
ATOM 836 C CA . GLU A 1 105 ? -1.149 2.660 -14.211 1.00 81.06 105 GLU A CA 1
ATOM 837 C C . GLU A 1 105 ? -1.648 1.503 -13.326 1.00 81.06 105 GLU A C 1
ATOM 839 O O . GLU A 1 105 ? -2.114 0.471 -13.809 1.00 81.06 105 GLU A O 1
ATOM 844 N N . ILE A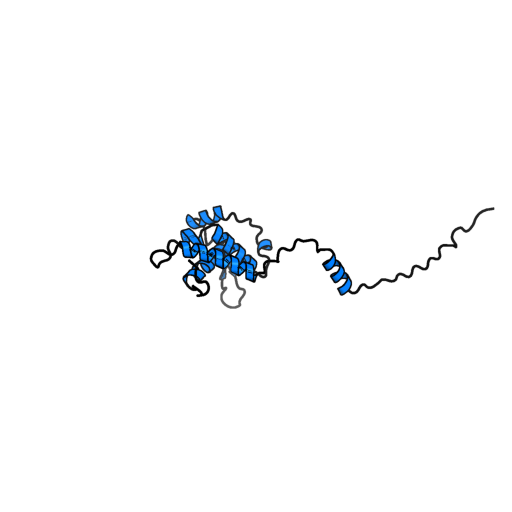 1 106 ? -1.465 1.622 -12.008 1.00 88.75 106 ILE A N 1
ATOM 845 C CA . ILE A 1 106 ? -1.850 0.578 -11.050 1.00 88.75 106 ILE A CA 1
ATOM 846 C C . ILE A 1 106 ? -3.289 0.826 -10.595 1.00 88.75 106 ILE A C 1
ATOM 848 O O . ILE A 1 106 ? -3.571 1.785 -9.877 1.00 88.75 106 ILE A O 1
ATOM 852 N N . CYS A 1 107 ? -4.197 -0.088 -10.937 1.00 94.12 107 CYS A N 1
ATOM 853 C CA . CYS A 1 107 ? -5.530 -0.130 -10.340 1.00 94.12 107 CYS A CA 1
ATOM 854 C C . CYS A 1 107 ? -5.458 -0.764 -8.938 1.00 94.12 107 CYS A C 1
ATOM 856 O O . CYS A 1 107 ? -5.418 -1.991 -8.798 1.00 94.12 107 CYS A O 1
ATOM 858 N N . PHE A 1 108 ? -5.449 0.070 -7.894 1.00 95.44 108 PHE A N 1
ATOM 859 C CA . PHE A 1 108 ? -5.295 -0.378 -6.502 1.00 95.44 108 PHE A CA 1
ATOM 860 C C . PHE A 1 108 ? -6.423 -1.284 -5.998 1.00 95.44 108 PHE A C 1
ATOM 862 O O . PHE A 1 108 ? -6.167 -2.118 -5.133 1.00 95.44 108 PHE A O 1
ATOM 869 N N . ASP A 1 109 ? -7.634 -1.180 -6.548 1.00 96.75 109 ASP A N 1
ATOM 870 C CA . ASP A 1 109 ? -8.736 -2.078 -6.188 1.00 96.75 109 ASP A CA 1
ATOM 871 C C . ASP A 1 109 ? -8.477 -3.505 -6.686 1.00 96.75 109 ASP A C 1
ATOM 873 O O . ASP A 1 109 ? -8.548 -4.461 -5.913 1.00 96.75 109 ASP A O 1
ATOM 877 N N . SER A 1 110 ? -8.092 -3.661 -7.958 1.00 96.44 110 SER A N 1
ATOM 878 C CA . SER A 1 110 ? -7.718 -4.970 -8.512 1.00 96.44 110 SER A CA 1
ATOM 879 C C . SER A 1 110 ? -6.490 -5.553 -7.808 1.00 96.44 110 SER A C 1
ATOM 881 O O . SER A 1 110 ? -6.465 -6.737 -7.475 1.00 96.44 110 SER A O 1
ATOM 883 N N . PHE A 1 111 ? -5.510 -4.699 -7.500 1.00 95.75 111 PHE A N 1
ATOM 884 C CA . PHE A 1 111 ? -4.287 -5.091 -6.815 1.00 95.75 111 PHE A CA 1
ATOM 885 C C . PHE A 1 111 ? -4.562 -5.549 -5.376 1.00 95.75 111 PHE A C 1
ATOM 887 O O . PHE A 1 111 ? -4.048 -6.572 -4.932 1.00 95.75 111 PHE A O 1
ATOM 894 N N . SER A 1 112 ? -5.443 -4.846 -4.662 1.00 97.38 112 SER A N 1
ATOM 895 C CA . SER A 1 112 ? -5.943 -5.260 -3.350 1.00 97.38 112 SER A CA 1
ATOM 896 C C . SER A 1 112 ? -6.585 -6.647 -3.403 1.00 97.38 112 SER A C 1
ATOM 898 O O . SER A 1 112 ? -6.232 -7.521 -2.608 1.00 97.38 112 SER A O 1
ATOM 900 N N . GLN A 1 113 ? -7.476 -6.882 -4.372 1.00 97.12 113 GLN A N 1
ATOM 901 C CA . GLN A 1 113 ? -8.133 -8.181 -4.537 1.00 97.12 113 GLN A CA 1
ATOM 902 C C . GLN A 1 113 ? -7.138 -9.299 -4.853 1.00 97.12 113 GLN A C 1
ATOM 904 O O . GLN A 1 113 ? -7.280 -10.412 -4.347 1.00 97.12 113 GLN A O 1
ATOM 909 N N . GLU A 1 114 ? -6.121 -9.019 -5.663 1.00 96.31 114 GLU A N 1
ATOM 910 C CA . GLU A 1 114 ? -5.046 -9.964 -5.961 1.00 96.31 114 GLU A CA 1
ATOM 911 C C . GLU A 1 114 ? -4.312 -10.402 -4.680 1.00 96.31 114 GLU A C 1
ATOM 913 O O . GLU A 1 114 ? -4.125 -11.601 -4.453 1.00 96.31 114 GLU A O 1
ATOM 918 N N . ILE A 1 115 ? -3.980 -9.450 -3.800 1.00 96.38 115 ILE A N 1
ATOM 919 C CA . ILE A 1 115 ? -3.304 -9.713 -2.520 1.00 96.38 115 ILE A CA 1
ATOM 920 C C . ILE A 1 115 ? -4.222 -10.472 -1.551 1.00 96.38 115 ILE A C 1
ATOM 922 O O . ILE A 1 115 ? -3.812 -11.488 -0.990 1.00 96.38 115 ILE A O 1
ATOM 926 N N . VAL A 1 116 ? -5.464 -10.013 -1.351 1.00 96.69 116 VAL A N 1
ATOM 927 C CA . VAL A 1 116 ? -6.411 -10.627 -0.397 1.00 96.69 116 VAL A CA 1
ATOM 928 C C . VAL A 1 116 ? -6.734 -12.072 -0.771 1.00 96.69 116 VAL A C 1
ATOM 930 O O . VAL A 1 116 ? -6.859 -12.917 0.115 1.00 96.69 116 VAL A O 1
ATOM 933 N N . ASN A 1 117 ? -6.847 -12.361 -2.067 1.00 95.75 117 ASN A N 1
ATOM 934 C CA . ASN A 1 117 ? -7.155 -13.700 -2.564 1.00 95.75 117 ASN A CA 1
ATOM 935 C C . ASN A 1 117 ? -5.918 -14.609 -2.671 1.00 95.75 117 ASN A C 1
ATOM 937 O O . ASN A 1 117 ? -6.044 -15.734 -3.152 1.00 95.75 117 ASN A O 1
ATOM 941 N N . GLY A 1 118 ? -4.731 -14.134 -2.272 1.00 94.31 118 GLY A N 1
ATOM 942 C CA . GLY A 1 118 ? -3.483 -14.898 -2.356 1.00 94.31 118 GLY A CA 1
ATOM 943 C C . GLY A 1 118 ? -3.024 -15.184 -3.789 1.00 94.31 118 GLY A C 1
ATOM 944 O O . GLY A 1 118 ? -2.276 -16.131 -4.011 1.00 94.31 118 GLY A O 1
ATOM 945 N N . LYS A 1 119 ? -3.486 -14.393 -4.765 1.00 96.81 119 LYS A N 1
ATOM 946 C CA . LYS A 1 119 ? -3.151 -14.548 -6.191 1.00 96.81 119 LYS A CA 1
ATOM 947 C C . LYS A 1 119 ? -1.904 -13.767 -6.604 1.00 96.81 119 LYS A C 1
ATOM 949 O O . LYS A 1 119 ? -1.427 -13.948 -7.717 1.00 96.81 119 LYS A O 1
ATOM 954 N N . PHE A 1 120 ? -1.390 -12.912 -5.721 1.00 95.50 120 PHE A N 1
ATOM 955 C CA . PHE A 1 120 ? -0.203 -12.110 -5.984 1.00 95.50 120 PHE A CA 1
ATOM 956 C C . PHE A 1 120 ? 1.058 -12.983 -5.992 1.00 95.50 120 PHE A C 1
ATOM 958 O O . PHE A 1 120 ? 1.510 -13.448 -4.943 1.00 95.50 120 PHE A O 1
ATOM 965 N N . ASP A 1 121 ? 1.634 -13.201 -7.176 1.00 95.62 121 ASP A N 1
ATOM 966 C CA . ASP A 1 121 ? 2.846 -14.007 -7.336 1.00 95.62 121 ASP A CA 1
ATOM 967 C C . ASP A 1 121 ? 4.105 -13.199 -6.992 1.00 95.62 121 ASP A C 1
ATOM 969 O O . ASP A 1 121 ? 4.537 -12.310 -7.730 1.00 95.62 121 ASP A O 1
ATOM 973 N N . ILE A 1 122 ? 4.740 -13.547 -5.873 1.00 94.25 122 ILE A N 1
ATOM 974 C CA . ILE A 1 122 ? 5.976 -12.909 -5.412 1.00 94.25 122 ILE A CA 1
ATOM 975 C C . ILE A 1 122 ? 7.132 -13.154 -6.393 1.00 94.25 122 ILE A C 1
ATOM 977 O O . ILE A 1 122 ? 7.928 -12.243 -6.612 1.00 94.25 122 ILE A O 1
ATOM 981 N N . LYS A 1 123 ? 7.237 -14.348 -6.996 1.00 93.75 123 LYS A N 1
ATOM 982 C CA . LYS A 1 123 ? 8.352 -14.699 -7.895 1.00 93.75 123 LYS A CA 1
ATOM 983 C C . LYS A 1 123 ? 8.263 -13.947 -9.218 1.00 93.75 123 LYS A C 1
ATOM 985 O O . LYS A 1 123 ? 9.280 -13.470 -9.704 1.00 93.75 123 LYS A O 1
ATOM 990 N N . ALA A 1 124 ? 7.058 -13.786 -9.762 1.00 93.75 124 ALA A N 1
ATOM 991 C CA . ALA A 1 124 ? 6.838 -12.961 -10.951 1.00 93.75 124 ALA A CA 1
ATOM 992 C C . ALA A 1 124 ? 7.098 -11.463 -10.700 1.00 93.75 124 ALA A C 1
ATOM 994 O O . ALA A 1 124 ? 7.329 -10.706 -11.638 1.00 93.75 124 ALA A O 1
ATOM 995 N N . ASN A 1 125 ? 7.073 -11.029 -9.436 1.00 93.62 125 ASN A N 1
ATOM 996 C CA . ASN A 1 125 ? 7.305 -9.648 -9.023 1.00 93.62 125 ASN A CA 1
ATOM 997 C C . ASN A 1 125 ? 8.720 -9.424 -8.450 1.00 93.62 125 ASN A C 1
ATOM 999 O O . ASN A 1 125 ? 8.938 -8.442 -7.729 1.00 93.62 125 ASN A O 1
ATOM 1003 N N . THR A 1 126 ? 9.690 -10.280 -8.779 1.00 95.00 126 THR A N 1
ATOM 1004 C CA . THR A 1 126 ? 11.119 -10.066 -8.507 1.00 95.00 126 THR A CA 1
ATOM 1005 C C . THR A 1 126 ? 11.946 -10.179 -9.782 1.00 95.00 126 THR A C 1
ATOM 1007 O O . THR A 1 126 ? 11.547 -10.810 -10.756 1.00 95.00 126 THR A O 1
ATOM 1010 N N . PHE A 1 127 ? 13.120 -9.554 -9.786 1.00 91.19 127 PHE A N 1
ATOM 1011 C CA . PHE A 1 127 ? 14.111 -9.722 -10.842 1.00 91.19 127 PHE A CA 1
ATOM 1012 C C . PHE A 1 127 ? 15.485 -9.974 -10.233 1.00 91.19 127 PHE A C 1
ATOM 1014 O O . PHE A 1 127 ? 15.806 -9.488 -9.148 1.00 91.19 127 PHE A O 1
ATOM 1021 N N . THR A 1 128 ? 16.299 -10.763 -10.922 1.00 92.12 128 THR A N 1
ATOM 1022 C CA . THR A 1 128 ? 17.614 -11.179 -10.436 1.00 92.12 128 THR A CA 1
ATOM 1023 C C . THR A 1 128 ? 18.719 -10.445 -11.171 1.00 92.12 128 THR A C 1
ATOM 1025 O O . THR A 1 128 ? 18.741 -10.428 -12.401 1.00 92.12 128 THR A O 1
ATOM 1028 N N . VAL A 1 129 ? 19.674 -9.900 -10.427 1.00 90.19 129 VAL A N 1
ATOM 1029 C CA . VAL A 1 129 ? 20.881 -9.273 -10.965 1.00 90.19 129 VAL A CA 1
ATOM 1030 C C . VAL A 1 129 ? 22.083 -10.110 -10.543 1.00 90.19 129 VAL A C 1
ATOM 1032 O O . VAL A 1 129 ? 22.318 -10.309 -9.354 1.00 90.19 129 VAL A O 1
ATOM 1035 N N . SER A 1 130 ? 22.849 -10.609 -11.513 1.00 88.38 130 SER A N 1
ATOM 1036 C CA . SER A 1 130 ? 24.132 -11.261 -11.231 1.00 88.38 130 SER A CA 1
ATOM 1037 C C . SER A 1 130 ? 25.181 -10.198 -10.943 1.00 88.38 130 SER A C 1
ATOM 1039 O O . SER A 1 130 ? 25.383 -9.292 -11.757 1.00 88.38 130 SER A O 1
ATOM 1041 N N . THR A 1 131 ? 25.895 -10.331 -9.830 1.00 83.75 131 THR A N 1
ATOM 1042 C CA . THR A 1 131 ? 27.097 -9.528 -9.602 1.00 83.75 131 THR A CA 1
ATOM 1043 C C . THR A 1 131 ? 28.221 -10.020 -10.519 1.00 83.75 131 THR A C 1
ATOM 1045 O O . THR A 1 131 ? 28.285 -11.199 -10.882 1.00 83.75 131 THR A O 1
ATOM 1048 N N . LYS A 1 132 ? 29.085 -9.100 -10.961 1.00 76.19 132 LYS A N 1
ATOM 1049 C CA . LYS A 1 132 ? 30.344 -9.436 -11.636 1.00 76.19 132 LYS A CA 1
ATOM 1050 C C . LYS A 1 132 ? 31.449 -9.358 -10.583 1.00 76.19 132 LYS A C 1
ATOM 1052 O O . LYS A 1 132 ? 31.761 -8.266 -10.122 1.00 76.19 132 LYS A O 1
ATOM 1057 N N . GLY A 1 133 ? 31.988 -10.507 -10.187 1.00 72.50 133 GLY A N 1
ATOM 1058 C CA . GLY A 1 133 ? 33.065 -10.646 -9.205 1.00 72.50 133 GLY A CA 1
ATOM 1059 C C . GLY A 1 133 ? 33.968 -11.829 -9.557 1.00 72.50 133 GLY A C 1
ATOM 1060 O O . GLY A 1 133 ? 33.568 -12.693 -10.338 1.00 72.50 133 GLY A O 1
ATOM 1061 N N . HIS A 1 134 ? 35.198 -11.813 -9.038 1.00 63.34 134 HIS A N 1
ATOM 1062 C CA . HIS A 1 134 ? 36.220 -12.837 -9.298 1.00 63.34 134 HIS A CA 1
ATOM 1063 C C . HIS A 1 134 ? 35.976 -14.133 -8.498 1.00 63.34 134 HIS A C 1
ATOM 1065 O O . HIS A 1 134 ? 36.420 -15.197 -8.920 1.00 63.34 134 HIS A O 1
ATOM 1071 N N . ASP A 1 135 ? 35.207 -14.030 -7.409 1.00 71.25 135 ASP A N 1
ATOM 1072 C CA . ASP A 1 135 ? 34.689 -15.138 -6.605 1.00 71.25 135 ASP A CA 1
ATOM 1073 C C . ASP A 1 135 ? 33.179 -15.307 -6.849 1.00 71.25 135 ASP A C 1
ATOM 1075 O O . ASP A 1 135 ? 32.521 -14.372 -7.311 1.00 71.25 135 ASP A O 1
ATOM 1079 N N . GLU A 1 136 ? 32.667 -16.517 -6.589 1.00 73.19 136 GLU A N 1
ATOM 1080 C CA . GLU A 1 136 ? 31.313 -17.037 -6.862 1.00 73.19 136 GLU A CA 1
ATOM 1081 C C . GLU A 1 136 ? 30.231 -15.999 -7.223 1.00 73.19 136 GLU A C 1
ATOM 1083 O O . GLU A 1 136 ? 29.939 -15.069 -6.471 1.00 73.19 136 GLU A O 1
ATOM 1088 N N . LYS A 1 137 ? 29.559 -16.205 -8.369 1.00 77.56 137 LYS A N 1
ATOM 1089 C CA . LYS A 1 137 ? 28.457 -15.346 -8.836 1.00 77.56 137 LYS A CA 1
ATOM 1090 C C . LYS A 1 137 ? 27.353 -15.251 -7.778 1.00 77.56 137 LYS A C 1
ATOM 1092 O O . LYS A 1 137 ? 26.536 -16.160 -7.647 1.00 77.56 137 LYS A O 1
ATOM 1097 N N . GLN A 1 138 ? 27.278 -14.118 -7.085 1.00 81.94 138 GLN A N 1
ATOM 1098 C CA . GLN A 1 138 ? 26.180 -13.822 -6.170 1.00 81.94 138 GLN A CA 1
ATOM 1099 C C . GLN A 1 138 ? 24.985 -13.275 -6.962 1.00 81.94 138 GLN A C 1
ATOM 1101 O O . GLN A 1 138 ? 25.118 -12.375 -7.796 1.00 81.94 138 GLN A O 1
ATOM 1106 N N . LEU A 1 139 ? 23.802 -13.831 -6.704 1.00 90.00 139 LEU A N 1
ATOM 1107 C CA . LEU A 1 139 ? 22.545 -13.370 -7.287 1.00 90.00 139 LEU A CA 1
ATOM 1108 C C . LEU A 1 139 ? 21.843 -12.430 -6.308 1.00 90.00 139 LEU A C 1
ATOM 1110 O O . LEU A 1 139 ? 21.471 -12.827 -5.205 1.00 90.00 139 LEU A O 1
ATOM 1114 N N . LEU A 1 140 ? 21.624 -11.187 -6.728 1.00 91.44 140 LEU A N 1
ATOM 1115 C CA . LEU A 1 140 ? 20.803 -10.222 -6.006 1.00 91.44 140 LEU A CA 1
ATOM 1116 C C . LEU A 1 140 ? 19.365 -10.321 -6.509 1.00 91.44 140 LEU A C 1
ATOM 1118 O O . LEU A 1 140 ? 19.098 -10.045 -7.677 1.00 91.44 140 LEU A O 1
ATOM 1122 N N . VAL A 1 141 ? 18.435 -10.701 -5.635 1.00 92.19 141 VAL A N 1
ATOM 1123 C CA . VAL A 1 141 ? 16.998 -10.701 -5.940 1.00 92.19 141 VAL A CA 1
ATOM 1124 C C . VAL A 1 141 ? 16.418 -9.355 -5.525 1.00 92.19 141 VAL A C 1
ATOM 1126 O O . VAL A 1 141 ? 16.422 -9.006 -4.344 1.00 92.19 141 VAL A O 1
ATOM 1129 N N . LEU A 1 142 ? 15.922 -8.595 -6.493 1.00 91.94 142 LEU A N 1
ATOM 1130 C CA . LEU A 1 142 ? 15.370 -7.266 -6.285 1.00 91.94 142 LEU A CA 1
ATOM 1131 C C . LEU A 1 142 ? 13.852 -7.273 -6.505 1.00 91.94 142 LEU A C 1
ATOM 1133 O O . LEU A 1 142 ? 13.358 -7.956 -7.405 1.00 91.94 142 LEU A O 1
ATOM 1137 N N . PRO A 1 143 ? 13.088 -6.523 -5.695 1.00 93.25 143 PRO A N 1
ATOM 1138 C CA . PRO A 1 143 ? 11.649 -6.426 -5.872 1.00 93.25 143 PRO A CA 1
ATOM 1139 C C . PRO A 1 143 ? 11.300 -5.535 -7.070 1.00 93.25 143 PRO A C 1
ATOM 1141 O O . PRO A 1 143 ? 11.870 -4.452 -7.241 1.00 93.25 143 PRO A O 1
ATOM 1144 N N . SER A 1 144 ? 10.310 -5.960 -7.854 1.00 91.75 144 SER A N 1
ATOM 1145 C CA . SER A 1 144 ? 9.589 -5.088 -8.792 1.00 91.75 144 SER A CA 1
ATOM 1146 C C . SER A 1 144 ? 8.849 -3.980 -8.042 1.00 91.75 144 SER A C 1
ATOM 1148 O O . SER A 1 144 ? 8.688 -4.031 -6.816 1.00 91.75 144 SER A O 1
ATOM 1150 N N . PHE A 1 145 ? 8.351 -2.976 -8.756 1.00 89.81 145 PHE A N 1
ATOM 1151 C CA . PHE A 1 145 ? 7.640 -1.879 -8.116 1.00 89.81 145 PHE A CA 1
ATOM 1152 C C . PHE A 1 145 ? 6.361 -2.296 -7.388 1.00 89.81 145 PHE A C 1
ATOM 1154 O O . PHE A 1 145 ? 6.147 -1.855 -6.258 1.00 89.81 145 PHE A O 1
ATOM 1161 N N . LYS A 1 146 ? 5.550 -3.197 -7.959 1.00 93.19 146 LYS A N 1
ATOM 1162 C CA . LYS A 1 146 ? 4.369 -3.734 -7.261 1.00 93.19 146 LYS A CA 1
ATOM 1163 C C . LYS A 1 146 ? 4.763 -4.382 -5.935 1.00 93.19 146 LYS A C 1
ATOM 1165 O O . LYS A 1 146 ? 4.162 -4.077 -4.907 1.00 93.19 146 LYS A O 1
ATOM 1170 N N . LEU A 1 147 ? 5.819 -5.200 -5.920 1.00 94.88 147 LEU A N 1
ATOM 1171 C CA . LEU A 1 147 ? 6.311 -5.806 -4.680 1.00 94.88 147 LEU A CA 1
ATOM 1172 C C . LEU A 1 147 ? 6.870 -4.762 -3.700 1.00 94.88 147 LEU A C 1
ATOM 1174 O O . LEU A 1 147 ? 6.623 -4.880 -2.501 1.00 94.88 147 LEU A O 1
ATOM 1178 N N . LYS A 1 148 ? 7.541 -3.707 -4.183 1.00 94.56 148 LYS A N 1
ATOM 1179 C CA . LYS A 1 148 ? 7.967 -2.577 -3.335 1.00 94.56 148 LYS A CA 1
ATOM 1180 C C . LYS A 1 148 ? 6.778 -1.887 -2.666 1.00 94.56 148 LYS A C 1
ATOM 1182 O O . LYS A 1 148 ? 6.876 -1.557 -1.489 1.00 94.56 148 LYS A O 1
ATOM 1187 N N . ILE A 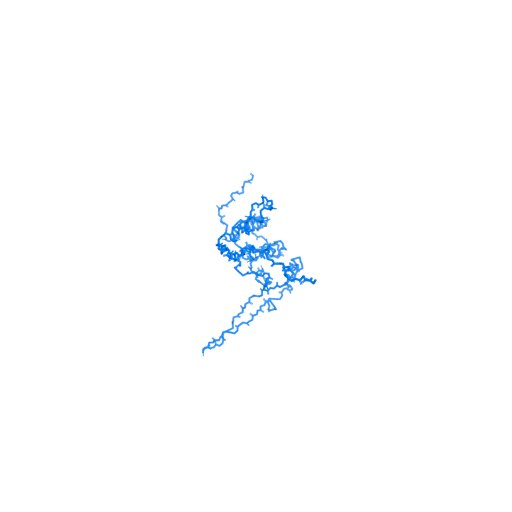1 149 ? 5.659 -1.698 -3.371 1.00 95.19 149 ILE A N 1
ATOM 1188 C CA . ILE A 1 149 ? 4.436 -1.116 -2.791 1.00 95.19 149 ILE A CA 1
ATOM 1189 C C . ILE A 1 149 ? 3.906 -2.001 -1.658 1.00 95.19 149 ILE A C 1
ATOM 1191 O O . ILE A 1 149 ? 3.581 -1.480 -0.593 1.00 95.19 149 ILE A O 1
ATOM 1195 N N . VAL A 1 150 ? 3.860 -3.326 -1.842 1.00 96.94 150 VAL A N 1
ATOM 1196 C CA . VAL A 1 150 ? 3.425 -4.250 -0.776 1.00 96.94 150 VAL A CA 1
ATOM 1197 C C . VAL A 1 150 ? 4.374 -4.195 0.422 1.00 96.94 150 VAL A C 1
ATOM 1199 O O . VAL A 1 150 ? 3.923 -4.071 1.560 1.00 96.94 150 VAL A O 1
ATOM 1202 N N . GLN A 1 151 ? 5.687 -4.248 0.181 1.00 96.50 151 GLN A N 1
ATOM 1203 C CA . GLN A 1 151 ? 6.700 -4.151 1.237 1.00 96.50 151 GLN A CA 1
ATOM 1204 C C . GLN A 1 151 ? 6.577 -2.837 2.016 1.00 96.50 151 GLN A C 1
ATOM 1206 O O . GLN A 1 151 ? 6.631 -2.830 3.247 1.00 96.50 151 GLN A O 1
ATOM 1211 N N . GLU A 1 152 ? 6.350 -1.733 1.309 1.00 96.38 152 GLU A N 1
ATOM 1212 C CA . GLU A 1 152 ? 6.135 -0.425 1.911 1.00 96.38 152 GLU A CA 1
ATOM 1213 C C . GLU A 1 152 ? 4.826 -0.365 2.710 1.00 96.38 152 GLU A C 1
ATOM 1215 O O . GLU A 1 152 ? 4.815 0.165 3.820 1.00 96.38 152 GLU A O 1
ATOM 1220 N N . ALA A 1 153 ? 3.735 -0.944 2.203 1.00 97.50 153 ALA A N 1
ATOM 1221 C CA . ALA A 1 153 ? 2.460 -1.013 2.914 1.00 97.50 153 ALA A CA 1
ATOM 1222 C C . ALA A 1 153 ? 2.588 -1.787 4.237 1.00 97.50 153 ALA A C 1
ATOM 1224 O O . ALA A 1 153 ? 2.064 -1.352 5.266 1.00 97.50 153 ALA A O 1
ATOM 1225 N N . ILE A 1 154 ? 3.339 -2.894 4.237 1.00 97.25 154 ILE A N 1
ATOM 1226 C CA . ILE A 1 154 ? 3.681 -3.630 5.461 1.00 97.25 154 ILE A CA 1
ATOM 1227 C C . ILE A 1 154 ? 4.477 -2.724 6.403 1.00 97.25 154 ILE A C 1
ATOM 1229 O O . ILE A 1 154 ? 4.116 -2.601 7.574 1.00 97.25 154 ILE A O 1
ATOM 1233 N N . ARG A 1 155 ? 5.523 -2.054 5.899 1.00 95.88 155 ARG A N 1
ATOM 1234 C CA . ARG A 1 155 ? 6.375 -1.166 6.701 1.00 95.88 155 ARG A CA 1
ATOM 1235 C C . ARG A 1 155 ? 5.562 -0.085 7.413 1.00 95.88 155 ARG A C 1
ATOM 1237 O O . ARG A 1 155 ? 5.641 -0.001 8.635 1.00 95.88 155 ARG A O 1
ATOM 1244 N N . ILE A 1 156 ? 4.759 0.695 6.686 1.00 94.81 156 ILE A N 1
ATOM 1245 C CA . ILE A 1 156 ? 4.011 1.830 7.258 1.00 94.81 156 ILE A CA 1
ATOM 1246 C C . ILE A 1 156 ? 2.920 1.384 8.245 1.00 94.81 156 ILE A C 1
ATOM 1248 O O . ILE A 1 156 ? 2.663 2.077 9.228 1.00 94.81 156 ILE A O 1
ATOM 1252 N N . VAL A 1 157 ? 2.286 0.225 8.022 1.00 95.75 157 VAL A N 1
ATOM 1253 C CA . VAL A 1 157 ? 1.290 -0.331 8.955 1.00 95.75 157 VAL A CA 1
ATOM 1254 C C . VAL A 1 157 ? 1.968 -0.818 10.232 1.00 95.75 157 VAL A C 1
ATOM 1256 O O . VAL A 1 157 ? 1.540 -0.466 11.333 1.00 95.75 157 VAL A O 1
ATOM 1259 N N . LEU A 1 158 ? 3.039 -1.602 10.098 1.00 95.12 158 LEU A N 1
ATOM 1260 C CA . LEU A 1 158 ? 3.763 -2.159 11.239 1.00 95.12 158 LEU A CA 1
ATOM 1261 C C . LEU A 1 158 ? 4.517 -1.091 12.030 1.00 95.12 158 LEU A C 1
ATOM 1263 O O . LEU A 1 158 ? 4.670 -1.228 13.242 1.00 95.12 158 LEU A O 1
ATOM 1267 N N . GLU A 1 159 ? 4.929 -0.002 11.390 1.00 93.06 159 GLU A N 1
ATOM 1268 C CA . GLU A 1 159 ? 5.517 1.140 12.081 1.00 93.06 159 GLU A CA 1
ATOM 1269 C C . GLU A 1 159 ? 4.543 1.744 13.098 1.00 93.06 159 GLU A C 1
ATOM 1271 O O . GLU A 1 159 ? 4.938 2.015 14.227 1.00 93.06 159 GLU A O 1
ATOM 1276 N N . VAL A 1 160 ? 3.250 1.845 12.777 1.00 91.00 160 VAL A N 1
ATOM 1277 C CA . VAL A 1 160 ? 2.244 2.321 13.742 1.00 91.00 160 VAL A CA 1
ATOM 1278 C C . VAL A 1 160 ? 2.085 1.364 14.931 1.00 91.00 160 VAL A C 1
ATOM 1280 O O . VAL A 1 160 ? 1.864 1.821 16.054 1.00 91.00 160 VAL A O 1
ATOM 1283 N N . VAL A 1 161 ? 2.188 0.054 14.689 1.00 90.88 161 VAL A N 1
ATOM 1284 C CA . VAL A 1 161 ? 2.000 -0.991 15.710 1.00 90.88 161 VAL A CA 1
ATOM 1285 C C . VAL A 1 161 ? 3.211 -1.090 16.640 1.00 90.88 161 VAL A C 1
ATOM 1287 O O . VAL A 1 161 ? 3.048 -1.108 17.858 1.00 90.88 161 VAL A O 1
ATOM 1290 N N . PHE A 1 162 ? 4.421 -1.138 16.078 1.00 89.75 162 PHE A N 1
ATOM 1291 C CA . PHE A 1 162 ? 5.657 -1.401 16.825 1.00 89.75 162 PHE A CA 1
ATOM 1292 C C . PHE A 1 162 ? 6.424 -0.142 17.221 1.00 89.75 162 PHE A C 1
ATOM 1294 O O . PHE A 1 162 ? 7.210 -0.173 18.167 1.00 89.75 162 PHE A O 1
ATOM 1301 N N . ARG A 1 163 ? 6.190 0.980 16.537 1.00 86.31 163 ARG A N 1
ATOM 1302 C CA . ARG A 1 163 ? 6.667 2.303 16.947 1.00 86.31 163 ARG A CA 1
ATOM 1303 C C . ARG A 1 163 ? 5.474 3.220 17.189 1.00 86.31 163 ARG A C 1
ATOM 1305 O O . ARG A 1 163 ? 5.280 4.190 16.453 1.00 86.31 163 ARG A O 1
ATOM 1312 N N . PRO A 1 164 ? 4.689 2.981 18.254 1.00 67.62 164 PRO A N 1
ATOM 1313 C CA . PRO A 1 164 ? 3.686 3.932 18.694 1.00 67.62 164 PRO A CA 1
ATOM 1314 C C . PRO A 1 164 ? 4.404 5.154 19.286 1.00 67.62 164 PRO A C 1
ATOM 1316 O O . PRO A 1 164 ? 4.443 5.346 20.498 1.00 67.62 164 PRO A O 1
ATOM 1319 N N . LEU A 1 165 ? 5.015 5.990 18.441 1.00 59.09 165 LEU A N 1
ATOM 1320 C CA . LEU A 1 165 ? 5.633 7.238 18.863 1.00 59.09 165 LEU A CA 1
ATOM 1321 C C . LEU A 1 165 ? 4.556 8.077 19.559 1.00 59.09 165 LEU A C 1
ATOM 1323 O O . LEU A 1 165 ? 3.514 8.445 18.994 1.00 59.09 165 LEU A O 1
ATOM 1327 N N . THR A 1 166 ? 4.825 8.308 20.839 1.00 51.12 166 THR A N 1
ATOM 1328 C CA . THR A 1 166 ? 4.001 8.904 21.889 1.00 51.12 166 THR A CA 1
ATOM 1329 C C . THR A 1 166 ? 3.795 10.401 21.680 1.00 51.12 166 THR A C 1
ATOM 1331 O O . THR A 1 166 ? 4.002 11.200 22.581 1.00 51.12 166 THR A O 1
ATOM 1334 N N . ARG A 1 167 ? 3.378 10.845 20.494 1.00 45.66 167 ARG A N 1
ATOM 1335 C CA . ARG A 1 167 ? 2.965 12.239 20.274 1.00 45.66 167 ARG A CA 1
ATOM 1336 C C . ARG A 1 167 ? 1.796 12.283 19.317 1.00 45.66 167 ARG A C 1
ATOM 1338 O O . ARG A 1 167 ? 1.962 12.418 18.117 1.00 45.66 167 ARG A O 1
ATOM 1345 N N . LEU A 1 168 ? 0.617 12.069 19.880 1.00 47.00 168 LEU A N 1
ATOM 1346 C CA . LEU A 1 168 ? -0.661 12.695 19.543 1.00 47.00 168 LEU A CA 1
ATOM 1347 C C . LEU A 1 168 ? -1.648 12.032 20.502 1.00 47.00 168 LEU A C 1
ATOM 1349 O O . LEU A 1 168 ? -2.160 10.943 20.231 1.00 47.00 168 LEU A O 1
ATOM 1353 N N . LYS A 1 169 ? -1.824 12.659 21.674 1.00 44.91 169 LYS A N 1
ATOM 1354 C CA . LYS A 1 169 ? -2.979 12.394 22.532 1.00 44.91 169 LYS A CA 1
ATOM 1355 C C . LYS A 1 169 ? -4.200 12.513 21.626 1.00 44.91 169 LYS A C 1
ATOM 1357 O O . LYS A 1 169 ? -4.421 13.570 21.037 1.00 44.91 169 LYS A O 1
ATOM 1362 N N . CYS A 1 170 ? -4.942 11.426 21.465 1.00 43.78 170 CYS A N 1
ATOM 1363 C CA . CYS A 1 170 ? -6.303 11.519 20.971 1.00 43.78 170 CYS A CA 1
ATOM 1364 C C . CYS A 1 170 ? -7.033 12.413 21.984 1.00 43.78 170 CYS A C 1
ATOM 1366 O O . CYS A 1 170 ? -7.171 12.024 23.141 1.00 43.78 170 CYS A O 1
ATOM 1368 N N . ARG A 1 171 ? -7.373 13.651 21.602 1.00 43.59 171 ARG A N 1
ATOM 1369 C CA . ARG A 1 171 ? -8.437 14.378 22.297 1.00 43.59 171 ARG A CA 1
ATOM 1370 C C . ARG A 1 171 ? -9.703 13.587 21.991 1.00 43.59 171 ARG A C 1
ATOM 1372 O O . ARG A 1 171 ? -10.081 13.515 20.822 1.00 43.59 171 ARG A O 1
ATOM 1379 N N . ASN A 1 172 ? -10.223 12.923 23.016 1.00 40.06 172 ASN A N 1
ATOM 1380 C CA . ASN A 1 172 ? -11.620 12.518 23.054 1.00 40.06 172 ASN A CA 1
ATOM 1381 C C . ASN A 1 172 ? -12.479 13.771 23.209 1.00 40.06 172 ASN A C 1
ATOM 1383 O O . ASN A 1 172 ? -11.989 14.716 23.875 1.00 40.06 172 ASN A O 1
#

pLDDT: mean 77.93, std 19.93, range [37.38, 97.5]